Protein AF-A0AAU9PB84-F1 (afdb_monomer_lite)

Secondary structure (DSSP, 8-state):
-HHHHHHHHHHHHHHHHHHHHHHHHHT-HHHHHHHHHHHTT--S----SSHHHHHHHHHHHHHHTHHHHHHHHTSHHHHTSSGGGSHHHHHHHHHHHT---TT--

Structure (mmCIF, N/CA/C/O backbone):
data_AF-A0AAU9PB84-F1
#
_entry.id   AF-A0AAU9PB84-F1
#
loop_
_atom_site.group_PDB
_atom_site.id
_atom_site.type_symbol
_atom_site.label_atom_id
_atom_site.label_alt_id
_atom_site.label_comp_id
_atom_site.label_asym_id
_atom_site.label_entity_id
_atom_site.label_seq_id
_atom_site.pdbx_PDB_ins_code
_atom_site.Cartn_x
_atom_site.Cartn_y
_atom_site.Cartn_z
_atom_site.occupancy
_atom_site.B_iso_or_equiv
_atom_site.auth_seq_id
_atom_site.auth_comp_id
_atom_site.auth_asym_id
_atom_site.auth_atom_id
_atom_site.pdbx_PDB_model_num
ATOM 1 N N . MET A 1 1 ? 3.269 -10.175 -30.361 1.00 68.00 1 MET A N 1
ATOM 2 C CA . MET A 1 1 ? 4.211 -9.034 -30.234 1.00 68.00 1 MET A CA 1
ATOM 3 C C . MET A 1 1 ? 3.566 -7.706 -29.796 1.00 68.00 1 MET A C 1
ATOM 5 O O . MET A 1 1 ? 4.272 -6.905 -29.196 1.00 68.00 1 MET A O 1
ATOM 9 N N . PRO A 1 2 ? 2.258 -7.449 -29.971 1.00 67.75 2 PRO A N 1
ATOM 10 C CA . PRO A 1 2 ? 1.547 -6.401 -29.214 1.00 67.75 2 PRO A CA 1
ATOM 11 C C . PRO A 1 2 ? 1.282 -6.776 -27.744 1.00 67.75 2 PRO A C 1
ATOM 13 O O . PRO A 1 2 ? 1.274 -5.925 -26.852 1.00 67.75 2 PRO A O 1
ATOM 16 N N . GLU A 1 3 ? 1.098 -8.068 -27.478 1.00 72.38 3 GLU A N 1
ATOM 17 C CA . GLU A 1 3 ? 0.754 -8.613 -26.163 1.00 72.38 3 GLU A CA 1
ATOM 18 C C . GLU A 1 3 ? 1.879 -8.381 -25.147 1.00 72.38 3 GLU A C 1
ATOM 20 O O . GLU A 1 3 ? 1.618 -8.047 -23.990 1.00 72.38 3 GLU A O 1
ATOM 25 N N . ASP A 1 4 ? 3.133 -8.499 -25.583 1.00 76.06 4 ASP A N 1
ATOM 26 C CA . ASP A 1 4 ? 4.308 -8.338 -24.722 1.00 76.06 4 ASP A CA 1
ATOM 27 C C . ASP A 1 4 ? 4.553 -6.871 -24.349 1.00 76.06 4 ASP A C 1
ATOM 29 O O . ASP A 1 4 ? 4.861 -6.564 -23.196 1.00 76.06 4 ASP A O 1
ATOM 33 N N . ILE A 1 5 ? 4.290 -5.943 -25.274 1.00 73.25 5 ILE A N 1
ATOM 34 C CA . ILE A 1 5 ? 4.299 -4.497 -24.999 1.00 73.25 5 ILE A CA 1
ATOM 35 C C . ILE A 1 5 ? 3.199 -4.150 -23.984 1.00 73.25 5 ILE A C 1
ATOM 37 O O . ILE A 1 5 ? 3.428 -3.396 -23.030 1.00 73.25 5 ILE A O 1
ATOM 41 N N . GLY A 1 6 ? 2.018 -4.758 -24.131 1.00 77.62 6 GLY A N 1
ATOM 42 C CA . GLY A 1 6 ? 0.923 -4.635 -23.172 1.00 77.62 6 GLY A CA 1
ATOM 43 C C . GLY A 1 6 ? 1.305 -5.112 -21.766 1.00 77.62 6 GLY A C 1
ATOM 44 O O . GLY A 1 6 ? 1.023 -4.420 -20.784 1.00 7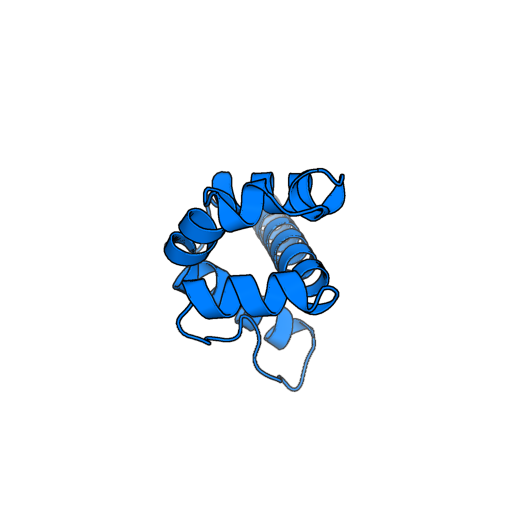7.62 6 GLY A O 1
ATOM 45 N N . LYS A 1 7 ? 1.992 -6.256 -21.645 1.00 82.19 7 LYS A N 1
ATOM 46 C CA . LYS A 1 7 ? 2.497 -6.777 -20.360 1.00 82.19 7 LYS A CA 1
ATOM 47 C C . LYS A 1 7 ? 3.495 -5.817 -19.713 1.00 82.19 7 LYS A C 1
ATOM 49 O O . LYS A 1 7 ? 3.344 -5.488 -18.537 1.00 82.19 7 LYS A O 1
ATOM 54 N N . ILE A 1 8 ? 4.457 -5.304 -20.481 1.00 83.94 8 ILE A N 1
ATOM 55 C CA . ILE A 1 8 ? 5.464 -4.351 -19.989 1.00 83.94 8 ILE A CA 1
ATOM 56 C C . ILE A 1 8 ? 4.789 -3.083 -19.446 1.00 83.94 8 ILE A C 1
ATOM 58 O O . ILE A 1 8 ? 5.087 -2.646 -18.333 1.00 83.94 8 ILE A O 1
ATOM 62 N N . SER A 1 9 ? 3.816 -2.524 -20.170 1.00 85.44 9 SER A N 1
ATOM 63 C CA . SER A 1 9 ? 3.053 -1.351 -19.718 1.00 85.44 9 SER A CA 1
ATOM 64 C C . SER A 1 9 ? 2.299 -1.608 -18.404 1.00 85.44 9 SER A C 1
ATOM 66 O O . SER A 1 9 ? 2.326 -0.785 -17.482 1.00 85.44 9 SER A O 1
ATOM 68 N N . LYS A 1 10 ? 1.679 -2.786 -18.254 1.00 85.00 10 LYS A N 1
ATOM 69 C CA . LYS A 1 10 ? 0.990 -3.184 -17.013 1.00 85.00 10 LYS A CA 1
ATOM 70 C C . LYS A 1 10 ? 1.947 -3.287 -15.821 1.00 85.00 10 LYS A C 1
ATOM 72 O O . LYS A 1 10 ? 1.593 -2.830 -14.727 1.00 85.00 10 LYS A O 1
ATOM 77 N N . VAL A 1 11 ? 3.151 -3.826 -16.023 1.00 85.38 11 VAL A N 1
ATOM 78 C CA . VAL A 1 11 ? 4.203 -3.891 -14.991 1.00 85.38 11 VAL A CA 1
ATOM 79 C C . VAL A 1 11 ? 4.633 -2.485 -14.572 1.00 85.38 11 VAL A C 1
ATOM 81 O O . VAL A 1 11 ? 4.646 -2.177 -13.380 1.00 85.38 11 VAL A O 1
ATOM 84 N N . TRP A 1 12 ? 4.888 -1.588 -15.527 1.00 87.62 12 TRP A N 1
ATOM 85 C CA . TRP A 1 12 ? 5.256 -0.201 -15.226 1.00 87.62 12 TRP A CA 1
ATOM 86 C C . TRP A 1 12 ? 4.179 0.550 -14.448 1.00 87.62 12 TRP A C 1
ATOM 88 O O . TRP A 1 12 ? 4.480 1.237 -13.473 1.00 87.62 12 TRP A O 1
ATOM 98 N N . ASN A 1 13 ? 2.914 0.403 -14.836 1.00 89.19 13 ASN A N 1
ATOM 99 C CA . ASN A 1 13 ? 1.800 1.040 -14.133 1.00 89.19 13 ASN A CA 1
ATOM 100 C C . ASN A 1 13 ? 1.643 0.500 -12.707 1.00 89.19 13 ASN A C 1
ATOM 102 O O . ASN A 1 13 ? 1.367 1.257 -11.776 1.00 89.19 13 ASN A O 1
ATOM 106 N N . THR A 1 14 ? 1.877 -0.796 -12.522 1.00 88.75 14 THR A N 1
ATOM 107 C CA . THR A 1 14 ? 1.913 -1.443 -11.209 1.00 88.75 14 THR A CA 1
ATOM 108 C C . THR A 1 14 ? 3.026 -0.886 -10.326 1.00 88.75 14 THR A C 1
ATOM 110 O O . THR A 1 14 ? 2.755 -0.485 -9.194 1.00 88.75 14 THR A O 1
ATOM 113 N N . LEU A 1 15 ? 4.247 -0.775 -10.850 1.00 89.75 15 LEU A N 1
ATOM 114 C CA . LEU A 1 15 ? 5.373 -0.186 -10.125 1.00 89.75 15 LEU A CA 1
ATOM 115 C C . LEU A 1 15 ? 5.097 1.270 -9.748 1.00 89.75 15 LEU A C 1
ATOM 117 O O . LEU A 1 15 ? 5.284 1.647 -8.595 1.00 89.75 15 LEU A O 1
ATOM 121 N N . LYS A 1 16 ? 4.571 2.080 -10.675 1.00 90.44 16 LYS A N 1
ATOM 122 C CA . LYS A 1 16 ? 4.203 3.480 -10.401 1.00 90.44 16 LYS A CA 1
ATOM 123 C C . LYS A 1 16 ? 3.198 3.596 -9.254 1.00 90.44 16 LYS A C 1
ATOM 125 O O . LYS A 1 16 ? 3.361 4.450 -8.384 1.00 90.44 16 LYS A O 1
ATOM 130 N N . ARG A 1 17 ? 2.179 2.729 -9.216 1.00 91.62 17 ARG A N 1
ATOM 131 C CA . ARG A 1 17 ? 1.207 2.681 -8.111 1.00 91.62 17 ARG A CA 1
ATOM 132 C C . ARG A 1 17 ? 1.861 2.288 -6.787 1.00 91.62 17 ARG A C 1
ATOM 134 O O . ARG A 1 17 ? 1.614 2.952 -5.786 1.00 91.62 17 ARG A O 1
ATOM 141 N N . ALA A 1 18 ? 2.709 1.261 -6.782 1.00 91.19 18 ALA A N 1
ATOM 142 C CA . ALA A 1 18 ? 3.432 0.825 -5.587 1.00 91.19 18 ALA A CA 1
ATOM 143 C C . ALA A 1 18 ? 4.346 1.929 -5.032 1.00 91.19 18 ALA A C 1
ATOM 145 O O . ALA A 1 18 ? 4.323 2.204 -3.834 1.00 91.19 18 ALA A O 1
ATOM 146 N N . MET A 1 19 ? 5.080 2.619 -5.908 1.00 91.88 19 MET A N 1
ATOM 147 C CA . MET A 1 19 ? 5.950 3.733 -5.528 1.00 91.88 19 MET A CA 1
ATOM 148 C C . MET A 1 19 ? 5.167 4.933 -5.004 1.00 91.88 19 MET A C 1
ATOM 150 O O . MET A 1 19 ? 5.571 5.526 -4.006 1.00 91.88 19 MET A O 1
ATOM 154 N N . PHE A 1 20 ? 4.021 5.250 -5.613 1.00 93.69 20 PHE A N 1
ATOM 155 C CA . PHE A 1 20 ? 3.099 6.246 -5.071 1.00 93.69 20 PHE A CA 1
ATOM 156 C C . PHE A 1 20 ? 2.647 5.875 -3.652 1.00 93.69 20 PHE A C 1
ATOM 158 O O . PHE A 1 20 ? 2.739 6.707 -2.754 1.00 93.69 20 PHE A O 1
ATOM 165 N N . CYS A 1 21 ? 2.206 4.630 -3.434 1.00 93.88 21 CYS A N 1
ATOM 166 C CA . CYS A 1 21 ? 1.745 4.177 -2.121 1.00 93.88 21 CYS A CA 1
ATOM 167 C C . CYS A 1 21 ? 2.856 4.283 -1.073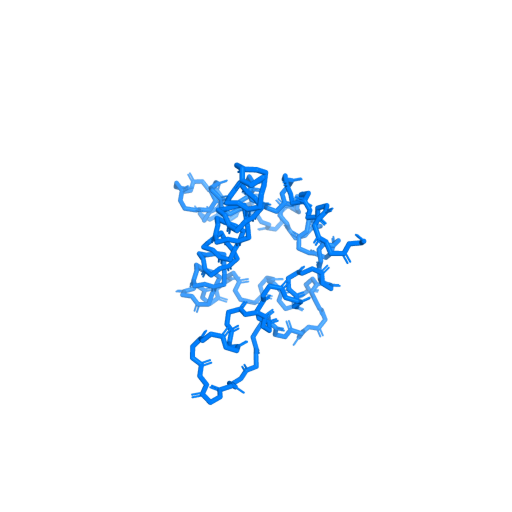 1.00 93.88 21 CYS A C 1
ATOM 169 O O . CYS A 1 21 ? 2.637 4.838 -0.001 1.00 93.88 21 CYS A O 1
ATOM 171 N N . ASN A 1 22 ? 4.056 3.796 -1.398 1.00 93.56 22 ASN A N 1
ATOM 172 C CA . ASN A 1 22 ? 5.211 3.870 -0.510 1.00 93.56 22 ASN A CA 1
ATOM 173 C C . ASN A 1 22 ? 5.580 5.324 -0.186 1.00 93.56 22 ASN A C 1
ATOM 175 O O . ASN A 1 22 ? 5.694 5.672 0.983 1.00 93.56 22 ASN A O 1
ATOM 179 N N . GLY A 1 23 ? 5.710 6.186 -1.198 1.00 93.19 23 GLY A N 1
ATOM 180 C CA . GLY A 1 23 ? 6.036 7.598 -0.988 1.00 93.19 23 GLY A CA 1
ATOM 181 C C . GLY A 1 23 ? 4.999 8.309 -0.121 1.00 93.19 23 GLY A C 1
ATOM 182 O O . GLY A 1 23 ? 5.355 8.991 0.833 1.00 93.19 23 GLY A O 1
ATOM 183 N N . TYR A 1 24 ? 3.712 8.097 -0.395 1.00 95.00 24 TYR A N 1
ATOM 184 C CA . TYR A 1 24 ? 2.641 8.713 0.382 1.00 95.00 24 TYR A CA 1
ATOM 185 C C . TYR A 1 24 ? 2.620 8.229 1.839 1.00 95.00 24 TYR A C 1
ATOM 187 O O . TYR A 1 24 ? 2.512 9.048 2.746 1.00 95.00 24 TYR A O 1
ATOM 195 N N . ILE A 1 25 ? 2.793 6.924 2.085 1.00 95.12 25 ILE A N 1
ATOM 196 C CA . ILE A 1 25 ? 2.878 6.379 3.448 1.00 95.12 25 ILE A CA 1
ATOM 197 C C . ILE A 1 25 ? 4.056 7.001 4.202 1.00 95.12 25 ILE A C 1
ATOM 199 O O . ILE A 1 25 ? 3.862 7.550 5.283 1.00 95.12 25 ILE A O 1
ATOM 203 N N . TYR A 1 26 ? 5.263 6.953 3.633 1.00 92.81 26 TYR A N 1
ATOM 204 C CA . TYR A 1 26 ? 6.475 7.389 4.331 1.00 92.81 26 TYR A CA 1
ATOM 205 C C . TYR A 1 26 ? 6.601 8.914 4.474 1.00 92.81 26 TYR A C 1
ATOM 207 O O . TYR A 1 26 ? 7.309 9.373 5.365 1.00 92.81 26 TYR A O 1
ATOM 215 N N . ASN A 1 27 ? 5.854 9.701 3.695 1.00 94.94 27 ASN A N 1
ATOM 216 C CA . ASN A 1 27 ? 5.749 11.154 3.879 1.00 94.94 27 ASN A CA 1
ATOM 217 C C . ASN A 1 27 ? 4.829 11.561 5.046 1.00 94.94 27 ASN A C 1
ATOM 219 O O . ASN A 1 27 ? 4.761 12.739 5.406 1.00 94.94 27 ASN A O 1
ATOM 223 N N . HIS A 1 28 ? 4.101 10.617 5.646 1.00 94.62 28 HIS A N 1
ATOM 224 C CA . HIS A 1 28 ? 3.142 10.892 6.708 1.00 94.62 28 HIS A CA 1
ATOM 225 C C . HIS A 1 28 ? 3.386 9.985 7.915 1.00 94.62 28 HIS A C 1
ATOM 227 O O . HIS A 1 28 ? 2.902 8.858 7.966 1.00 94.62 28 HIS A O 1
ATOM 233 N N . VAL A 1 29 ? 4.064 10.508 8.943 1.00 95.00 29 VAL A N 1
ATOM 234 C CA . VAL A 1 29 ? 4.424 9.757 10.166 1.00 95.00 29 VAL A CA 1
ATOM 235 C C . VAL A 1 29 ? 3.225 9.036 10.798 1.00 95.00 29 VAL A C 1
ATOM 237 O O . VAL A 1 29 ? 3.342 7.885 11.208 1.00 95.00 29 VAL A O 1
ATOM 240 N N . GLY A 1 30 ? 2.043 9.664 10.827 1.00 95.94 30 GLY A N 1
ATOM 241 C CA . GLY A 1 30 ? 0.836 9.013 11.350 1.00 95.94 30 GLY A CA 1
ATOM 242 C C . GLY A 1 30 ? 0.386 7.797 10.530 1.00 95.94 30 GLY A C 1
ATOM 243 O O . GLY A 1 30 ? -0.067 6.811 11.107 1.00 95.94 30 GLY A O 1
ATOM 244 N N . ILE A 1 31 ? 0.572 7.826 9.206 1.00 96.44 31 ILE A N 1
ATOM 245 C CA . ILE A 1 31 ? 0.293 6.684 8.327 1.00 96.44 31 ILE A CA 1
ATOM 246 C C . ILE A 1 31 ? 1.371 5.608 8.492 1.00 96.44 31 ILE A C 1
ATOM 248 O O . ILE A 1 31 ? 1.025 4.433 8.539 1.00 96.44 31 ILE A O 1
ATOM 252 N N . VAL A 1 32 ? 2.650 5.976 8.647 1.00 96.00 32 VAL A N 1
ATOM 253 C CA . VAL A 1 32 ? 3.733 5.015 8.949 1.00 96.00 32 VAL A CA 1
ATOM 254 C C . VAL A 1 32 ? 3.431 4.242 10.231 1.00 96.00 32 VAL A C 1
ATOM 256 O O . VAL A 1 32 ? 3.468 3.013 10.237 1.00 96.00 32 VAL A O 1
ATOM 259 N N . ASN A 1 33 ? 3.062 4.950 11.298 1.00 95.88 33 ASN A N 1
ATOM 260 C CA . ASN A 1 33 ? 2.721 4.334 12.578 1.00 95.88 33 ASN A CA 1
ATOM 261 C C . ASN A 1 33 ? 1.512 3.404 12.450 1.00 95.88 33 ASN A C 1
ATOM 263 O O . ASN A 1 33 ? 1.515 2.300 12.998 1.00 95.88 33 ASN A O 1
ATOM 267 N N . LEU A 1 34 ? 0.489 3.827 11.704 1.00 96.94 34 LEU A N 1
ATOM 268 C CA . LEU A 1 34 ? -0.674 2.991 11.441 1.00 96.94 34 LEU A CA 1
ATOM 269 C C . LEU A 1 34 ? -0.278 1.738 10.653 1.00 96.94 34 LEU A C 1
ATOM 271 O O . LEU A 1 34 ? -0.592 0.632 11.074 1.00 96.94 34 LEU A O 1
ATOM 275 N N . MET A 1 35 ? 0.490 1.883 9.577 1.00 96.88 35 MET A N 1
ATOM 276 C CA . MET A 1 35 ? 1.007 0.764 8.795 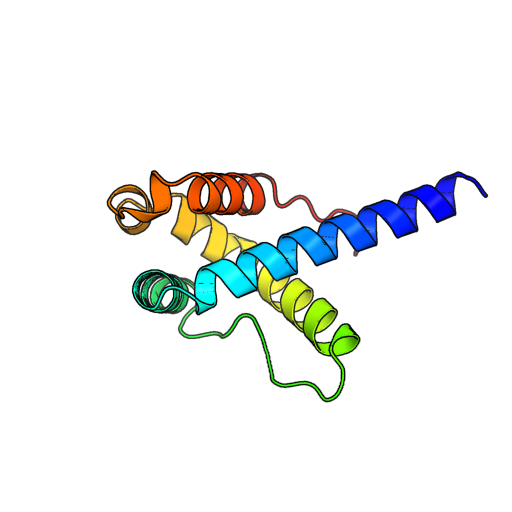1.00 96.88 35 MET A CA 1
ATOM 277 C C . MET A 1 35 ? 1.767 -0.228 9.675 1.00 96.88 35 MET A C 1
ATOM 279 O O . MET A 1 35 ? 1.459 -1.415 9.633 1.00 96.88 35 MET A O 1
ATOM 283 N N . TRP A 1 36 ? 2.692 0.232 10.518 1.00 96.19 36 TRP A N 1
ATOM 284 C CA . TRP A 1 36 ? 3.452 -0.644 11.409 1.00 96.19 36 TRP A CA 1
ATOM 285 C C . TRP A 1 36 ? 2.580 -1.422 12.397 1.00 96.19 36 TRP A C 1
ATOM 287 O O . TRP A 1 36 ? 2.888 -2.583 12.672 1.00 96.19 36 TRP A O 1
ATOM 297 N N . ARG A 1 37 ? 1.472 -0.847 12.882 1.00 96.69 37 ARG A N 1
ATOM 298 C CA . ARG A 1 37 ? 0.505 -1.579 13.721 1.00 96.69 37 ARG A CA 1
ATOM 299 C C . ARG A 1 37 ? -0.134 -2.751 12.974 1.00 96.69 37 ARG A C 1
ATOM 301 O O . ARG A 1 37 ? -0.359 -3.795 13.573 1.00 96.69 37 ARG A O 1
ATOM 308 N N . PHE A 1 38 ? -0.388 -2.604 11.673 1.00 96.62 38 PHE A N 1
ATOM 309 C CA . PHE A 1 38 ? -1.015 -3.646 10.853 1.00 96.62 38 PHE A CA 1
ATOM 310 C C . PHE A 1 38 ? -0.008 -4.619 10.221 1.00 96.62 38 PHE A C 1
ATOM 312 O O . PHE A 1 38 ? -0.350 -5.773 9.973 1.00 96.62 38 PHE A O 1
ATOM 319 N N . THR A 1 39 ? 1.234 -4.199 9.968 1.00 94.19 39 THR A N 1
ATOM 320 C CA . THR A 1 39 ? 2.273 -5.027 9.325 1.00 94.19 39 THR A CA 1
ATOM 321 C C . THR A 1 39 ? 3.237 -5.684 10.311 1.00 94.19 39 THR A C 1
ATOM 323 O O . THR A 1 39 ? 4.220 -6.292 9.883 1.00 94.19 39 THR A O 1
ATOM 326 N N . ASN A 1 40 ? 2.978 -5.581 11.618 1.00 93.12 40 ASN A N 1
ATOM 327 C CA . ASN A 1 40 ? 3.888 -6.015 12.680 1.00 93.12 40 ASN A CA 1
ATOM 328 C C . ASN A 1 40 ? 5.288 -5.389 12.516 1.00 93.12 40 ASN A C 1
ATOM 330 O O . ASN A 1 40 ? 6.300 -6.084 12.441 1.00 93.12 40 ASN A O 1
ATOM 334 N N . GLN A 1 41 ? 5.305 -4.062 12.352 1.00 90.56 41 GLN A N 1
ATOM 335 C CA . GLN A 1 41 ? 6.491 -3.218 12.160 1.00 90.56 41 GLN A CA 1
ATOM 336 C C . GLN A 1 41 ? 7.345 -3.553 10.925 1.00 90.56 41 GLN A C 1
ATOM 338 O O . GLN A 1 41 ? 8.493 -3.128 10.805 1.00 90.56 41 GLN A O 1
ATOM 343 N N . ARG A 1 42 ? 6.794 -4.289 9.953 1.00 90.25 42 ARG A N 1
ATOM 344 C CA . ARG A 1 42 ? 7.491 -4.553 8.690 1.00 90.25 42 ARG A CA 1
ATOM 345 C C . ARG A 1 42 ? 7.485 -3.312 7.809 1.00 90.25 42 ARG A C 1
ATOM 347 O O . ARG A 1 42 ? 6.428 -2.738 7.538 1.00 90.25 42 ARG A O 1
ATOM 354 N N . ASN A 1 43 ? 8.668 -2.952 7.322 1.00 87.88 43 ASN A N 1
ATOM 355 C CA . ASN A 1 43 ? 8.845 -1.895 6.334 1.00 87.88 43 ASN A CA 1
ATOM 356 C C . ASN A 1 43 ? 8.414 -2.357 4.940 1.00 87.88 43 ASN A C 1
ATOM 358 O O . ASN A 1 43 ? 8.606 -3.519 4.576 1.00 87.88 43 ASN A O 1
ATOM 362 N N . LEU A 1 44 ? 7.865 -1.432 4.149 1.00 84.31 44 LEU A N 1
ATOM 363 C CA . LEU A 1 44 ? 7.535 -1.705 2.748 1.00 84.31 44 LEU A CA 1
ATOM 364 C C . LEU A 1 44 ? 8.749 -1.578 1.834 1.00 84.31 44 LEU A C 1
ATOM 366 O O . LEU A 1 44 ? 8.724 -2.128 0.746 1.00 84.31 44 LEU A O 1
ATOM 370 N N . HIS A 1 45 ? 9.822 -0.917 2.257 1.00 79.31 45 HIS A N 1
ATOM 371 C CA . HIS A 1 45 ? 11.064 -0.864 1.496 1.00 79.31 45 HIS A CA 1
ATOM 372 C C . HIS A 1 45 ? 12.252 -1.333 2.338 1.00 79.31 45 HIS A C 1
ATOM 374 O O . HIS A 1 45 ? 12.243 -1.287 3.569 1.00 79.31 45 HIS A O 1
ATOM 380 N N . ARG A 1 46 ? 13.300 -1.768 1.640 1.00 63.00 46 ARG A N 1
ATOM 381 C C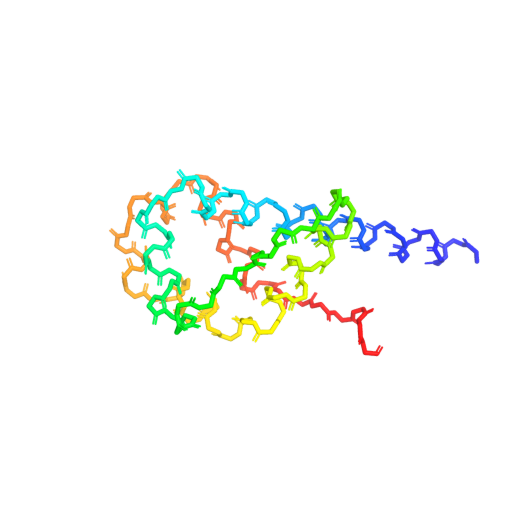A . ARG A 1 46 ? 14.651 -1.959 2.170 1.00 63.00 46 ARG A CA 1
ATOM 382 C C . ARG A 1 46 ? 15.574 -1.097 1.314 1.00 63.00 46 ARG A C 1
ATOM 384 O O . ARG A 1 46 ? 15.372 -1.048 0.102 1.00 63.00 46 ARG A O 1
ATOM 391 N N . LEU A 1 47 ? 16.547 -0.419 1.924 1.00 58.38 47 LEU A N 1
ATOM 392 C CA . LEU A 1 47 ? 17.598 0.290 1.184 1.00 58.38 47 LEU A CA 1
ATOM 393 C C . LEU A 1 47 ? 18.214 -0.663 0.145 1.00 58.38 47 LEU A C 1
ATOM 395 O O . LEU A 1 47 ? 18.671 -1.749 0.504 1.00 58.38 47 LEU A O 1
ATOM 399 N N . ALA A 1 48 ? 18.190 -0.271 -1.128 1.00 60.47 48 ALA A N 1
ATOM 400 C CA . ALA A 1 48 ? 18.839 -0.981 -2.223 1.00 60.47 48 ALA A CA 1
ATOM 401 C C . ALA A 1 48 ? 19.700 -0.004 -3.032 1.00 60.47 48 ALA A C 1
ATOM 403 O O . ALA A 1 48 ? 19.438 1.197 -3.053 1.00 60.47 48 ALA A O 1
ATOM 404 N N . ILE A 1 49 ? 20.734 -0.534 -3.689 1.00 63.72 49 ILE A N 1
ATOM 405 C CA . ILE A 1 49 ? 21.772 0.255 -4.372 1.00 63.72 49 ILE A CA 1
ATOM 406 C C . ILE A 1 49 ? 21.202 1.030 -5.574 1.00 63.72 49 ILE A C 1
ATOM 408 O O . ILE A 1 49 ? 21.689 2.107 -5.902 1.00 63.72 49 ILE A O 1
ATOM 412 N N . THR A 1 50 ? 20.147 0.518 -6.222 1.00 75.06 50 THR A N 1
ATOM 413 C CA . THR A 1 50 ? 19.529 1.146 -7.400 1.00 75.06 50 THR A CA 1
ATOM 414 C C . THR A 1 50 ? 18.034 1.388 -7.201 1.00 75.06 50 THR A C 1
ATOM 416 O O . THR A 1 50 ? 17.326 0.572 -6.610 1.00 75.06 50 THR A O 1
ATOM 419 N N . ILE A 1 51 ? 17.521 2.491 -7.759 1.00 73.31 51 ILE A N 1
ATOM 420 C CA . ILE A 1 51 ? 16.093 2.858 -7.693 1.00 73.31 51 ILE A CA 1
ATOM 421 C C . ILE A 1 51 ? 15.172 1.806 -8.334 1.00 73.31 51 ILE A C 1
ATOM 423 O O . ILE A 1 51 ? 14.033 1.626 -7.894 1.00 73.31 51 ILE A O 1
ATOM 427 N N . PHE A 1 52 ? 15.671 1.073 -9.336 1.00 77.12 52 PHE A N 1
ATOM 428 C CA . PHE A 1 52 ? 14.948 -0.034 -9.961 1.00 77.12 52 PHE A CA 1
ATOM 429 C C . PHE A 1 52 ? 14.761 -1.179 -8.970 1.00 77.12 52 PHE A C 1
ATOM 431 O O . PHE A 1 52 ? 13.626 -1.582 -8.716 1.00 77.12 52 PHE A O 1
ATOM 438 N N . ALA A 1 53 ? 15.845 -1.643 -8.342 1.00 81.62 53 ALA A N 1
ATOM 439 C CA . ALA A 1 53 ? 15.772 -2.681 -7.321 1.00 81.62 53 ALA A CA 1
ATOM 440 C C . ALA A 1 53 ? 14.878 -2.246 -6.151 1.00 81.62 53 ALA A C 1
ATOM 442 O O . ALA A 1 53 ? 14.011 -3.011 -5.733 1.00 81.62 53 ALA A O 1
ATOM 443 N N . THR A 1 54 ? 15.002 -0.996 -5.689 1.00 84.00 54 THR A N 1
ATOM 444 C CA . THR A 1 54 ? 14.131 -0.431 -4.646 1.00 84.00 54 THR A CA 1
ATOM 445 C C . THR A 1 54 ? 12.655 -0.515 -5.032 1.00 84.00 54 THR A C 1
ATOM 447 O O . THR A 1 54 ? 11.833 -0.905 -4.204 1.00 84.00 54 THR A O 1
ATOM 450 N N . SER A 1 55 ? 12.301 -0.211 -6.284 1.00 86.94 55 SER A N 1
ATOM 451 C CA . SER A 1 55 ? 10.908 -0.243 -6.752 1.00 86.94 55 SER A CA 1
ATOM 452 C C . SER A 1 55 ? 10.326 -1.659 -6.757 1.00 86.94 55 SER A C 1
ATOM 454 O O . SER A 1 55 ? 9.210 -1.873 -6.279 1.00 86.94 55 SER A O 1
ATOM 456 N N . PHE A 1 56 ? 11.095 -2.644 -7.227 1.00 87.69 56 PHE A N 1
ATOM 457 C CA . PHE A 1 56 ? 10.674 -4.049 -7.222 1.00 87.69 56 PHE A CA 1
ATOM 458 C C . PHE A 1 56 ? 10.613 -4.643 -5.812 1.00 87.69 56 PHE A C 1
ATOM 460 O O . PHE A 1 56 ? 9.653 -5.341 -5.484 1.00 87.69 56 PHE A O 1
ATOM 467 N N . ILE A 1 57 ? 11.583 -4.329 -4.949 1.00 89.25 57 ILE A N 1
ATOM 468 C CA . ILE A 1 57 ? 11.562 -4.730 -3.535 1.00 89.25 57 ILE A CA 1
ATOM 469 C C . ILE A 1 57 ? 10.330 -4.143 -2.846 1.00 89.25 57 ILE A C 1
ATOM 471 O O . ILE A 1 57 ? 9.631 -4.860 -2.131 1.00 89.25 57 ILE A O 1
ATOM 475 N N . THR A 1 58 ? 10.029 -2.870 -3.109 1.00 91.12 58 THR A N 1
ATOM 476 C CA . THR A 1 58 ? 8.860 -2.186 -2.546 1.00 91.12 58 THR A CA 1
ATOM 477 C C . THR A 1 58 ? 7.563 -2.865 -2.965 1.00 91.12 58 THR A C 1
ATOM 479 O O . THR A 1 58 ? 6.723 -3.195 -2.126 1.00 91.12 58 THR A O 1
ATOM 482 N N . LEU A 1 59 ? 7.417 -3.150 -4.261 1.00 90.94 59 LEU A N 1
ATOM 483 C CA . LEU A 1 59 ? 6.272 -3.890 -4.784 1.00 90.94 59 LEU A CA 1
ATOM 484 C C . LEU A 1 59 ? 6.147 -5.276 -4.129 1.00 90.94 59 LEU A C 1
ATOM 486 O O . LEU A 1 59 ? 5.057 -5.656 -3.704 1.00 90.94 59 LEU A O 1
ATOM 490 N N . SER A 1 60 ? 7.256 -6.006 -3.997 1.00 90.38 60 SER A N 1
ATOM 491 C CA . SER A 1 60 ? 7.299 -7.328 -3.363 1.00 90.38 60 SER A CA 1
ATOM 492 C C . SER A 1 60 ? 6.851 -7.294 -1.895 1.00 90.38 60 SER A C 1
ATOM 494 O O . SER A 1 60 ? 6.070 -8.144 -1.463 1.00 90.38 60 SER A O 1
ATOM 496 N N . GLN A 1 61 ? 7.271 -6.295 -1.114 1.00 91.81 61 GLN A N 1
ATOM 497 C CA . GLN A 1 61 ? 6.814 -6.169 0.274 1.00 91.81 61 GLN A CA 1
ATOM 498 C C . GLN A 1 61 ? 5.343 -5.761 0.369 1.00 91.81 61 GLN A C 1
ATOM 500 O O . GLN A 1 61 ? 4.625 -6.313 1.203 1.00 91.81 61 GLN A O 1
ATOM 505 N N . ILE A 1 62 ? 4.872 -4.855 -0.496 1.00 92.50 62 ILE A N 1
ATOM 506 C CA . ILE A 1 62 ? 3.448 -4.494 -0.580 1.00 92.50 62 ILE A CA 1
ATOM 507 C C . ILE A 1 62 ? 2.602 -5.738 -0.867 1.00 92.50 62 ILE A C 1
ATOM 509 O O . ILE A 1 62 ? 1.596 -5.960 -0.200 1.00 92.50 62 ILE A O 1
ATOM 513 N N . LEU A 1 63 ? 3.041 -6.590 -1.796 1.00 91.19 63 LEU A N 1
ATOM 514 C CA . LEU A 1 63 ? 2.412 -7.877 -2.094 1.00 91.19 63 LEU A CA 1
ATOM 515 C C . LEU A 1 63 ? 2.378 -8.797 -0.871 1.00 91.19 63 LEU A C 1
ATOM 517 O O . LEU A 1 63 ? 1.317 -9.291 -0.491 1.00 91.19 63 LEU A O 1
ATOM 521 N N . LYS A 1 64 ? 3.522 -8.972 -0.205 1.00 91.81 64 LYS A N 1
ATOM 522 C CA . LYS A 1 64 ? 3.645 -9.796 1.006 1.00 91.81 64 LYS A CA 1
ATOM 523 C C . LYS A 1 64 ? 2.772 -9.289 2.157 1.00 91.81 64 LYS A C 1
ATOM 525 O O . LYS A 1 64 ? 2.363 -10.073 3.010 1.00 91.81 64 LYS A O 1
ATOM 530 N N . GLN A 1 65 ? 2.524 -7.983 2.222 1.00 93.25 65 GLN A N 1
ATOM 531 C CA . GLN A 1 65 ? 1.699 -7.336 3.241 1.00 93.25 65 GLN A CA 1
ATOM 532 C C . GLN A 1 65 ? 0.278 -7.015 2.761 1.00 93.25 65 GLN A C 1
ATOM 534 O O . GLN A 1 65 ? -0.462 -6.384 3.511 1.00 93.25 65 GLN A O 1
ATOM 539 N N . LYS A 1 66 ? -0.143 -7.466 1.570 1.00 92.50 66 LYS A N 1
ATOM 540 C CA . LYS A 1 66 ? -1.427 -7.097 0.946 1.00 92.50 66 LYS A CA 1
ATOM 541 C C . LYS A 1 66 ? -2.604 -7.179 1.915 1.00 92.50 66 LYS A C 1
ATOM 543 O O . LYS A 1 66 ? -3.296 -6.189 2.115 1.00 92.50 66 LYS A O 1
ATOM 548 N N . ASN A 1 67 ? -2.792 -8.330 2.557 1.00 94.12 67 ASN A N 1
ATOM 549 C CA . ASN A 1 67 ? -3.923 -8.546 3.463 1.00 94.12 67 ASN A CA 1
ATOM 550 C C . ASN A 1 67 ? -3.873 -7.614 4.684 1.00 94.12 67 ASN A C 1
ATOM 552 O O . ASN A 1 67 ? -4.905 -7.144 5.152 1.00 94.12 67 ASN A O 1
ATOM 556 N N . ASN A 1 68 ? -2.676 -7.308 5.183 1.00 95.88 68 ASN A N 1
ATOM 557 C CA . ASN A 1 68 ? -2.485 -6.395 6.308 1.00 95.88 68 ASN A CA 1
ATOM 558 C C . ASN A 1 68 ? -2.758 -4.941 5.907 1.00 95.88 68 ASN A C 1
ATOM 560 O O . ASN A 1 68 ? -3.423 -4.218 6.640 1.00 95.88 68 ASN A O 1
ATOM 564 N N . LEU A 1 69 ? -2.305 -4.528 4.721 1.00 95.69 69 LEU A N 1
ATOM 565 C CA . LEU A 1 69 ? -2.565 -3.198 4.165 1.00 95.69 69 LEU A CA 1
ATOM 566 C C . LEU A 1 69 ? -4.050 -3.002 3.827 1.00 95.69 69 LEU A C 1
ATOM 568 O O . LEU A 1 69 ? -4.587 -1.917 4.029 1.00 95.69 69 LEU A O 1
ATOM 572 N N . GLN A 1 70 ? -4.732 -4.056 3.375 1.00 95.69 70 GLN A N 1
ATOM 573 C CA . GLN A 1 70 ? -6.181 -4.041 3.184 1.00 95.69 70 GLN A CA 1
ATOM 574 C C . GLN A 1 70 ? -6.920 -3.905 4.517 1.00 95.69 70 GLN A C 1
ATOM 576 O O . GLN A 1 70 ? -7.779 -3.043 4.646 1.00 95.69 70 GLN A O 1
ATOM 581 N N . LYS A 1 71 ? -6.533 -4.666 5.546 1.00 96.88 71 LYS A N 1
ATOM 582 C CA . LYS A 1 71 ? -7.092 -4.489 6.896 1.00 96.88 71 LYS A CA 1
ATOM 583 C C . LYS A 1 71 ? -6.858 -3.078 7.431 1.00 96.88 71 LYS A C 1
ATOM 585 O O . LYS A 1 71 ? -7.770 -2.493 8.004 1.00 96.88 71 LYS A O 1
ATOM 590 N N . MET A 1 72 ? -5.662 -2.526 7.211 1.00 97.19 72 MET A N 1
ATOM 591 C CA . MET A 1 72 ? -5.324 -1.154 7.587 1.00 97.19 72 MET A CA 1
ATOM 592 C C . MET A 1 72 ? -6.282 -0.163 6.928 1.00 97.19 72 MET A C 1
ATOM 594 O O . MET A 1 72 ? -6.863 0.667 7.616 1.00 97.19 72 MET A O 1
ATOM 598 N N . ILE A 1 73 ? -6.479 -0.254 5.613 1.00 96.44 73 ILE A N 1
ATOM 599 C CA . ILE A 1 73 ? -7.258 0.738 4.870 1.00 96.44 73 ILE A CA 1
ATOM 600 C C . ILE A 1 73 ? -8.770 0.636 5.094 1.00 96.44 73 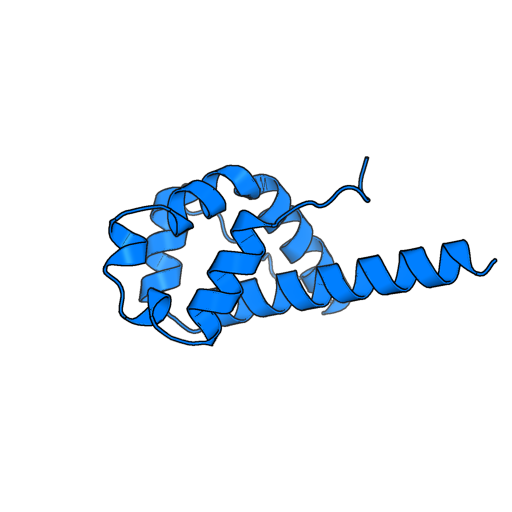ILE A C 1
ATOM 602 O O . ILE A 1 73 ? -9.493 1.604 4.897 1.00 96.44 73 ILE A O 1
ATOM 606 N N . THR A 1 74 ? -9.268 -0.521 5.519 1.00 96.56 74 THR A N 1
ATOM 607 C CA . THR A 1 74 ? -10.678 -0.683 5.895 1.00 96.56 74 THR A CA 1
ATOM 608 C C . THR A 1 74 ? -10.922 -0.433 7.383 1.00 96.56 74 THR A C 1
ATOM 610 O O . THR A 1 74 ? -12.063 -0.520 7.832 1.00 96.56 74 THR A O 1
ATOM 613 N N . SER A 1 75 ? -9.873 -0.164 8.165 1.00 97.94 75 SER A N 1
ATOM 614 C CA . SER A 1 75 ? -9.983 -0.018 9.616 1.00 97.94 75 SER A CA 1
ATOM 615 C C . SER A 1 75 ? -10.664 1.295 10.024 1.00 97.94 75 SER A C 1
ATOM 617 O O . SER A 1 75 ? -10.508 2.317 9.342 1.00 97.94 75 SER A O 1
ATOM 619 N N . PRO A 1 76 ? -11.370 1.318 11.170 1.00 97.75 76 PRO A N 1
ATOM 620 C CA . PRO A 1 76 ? -11.835 2.562 11.776 1.00 97.75 76 PRO A CA 1
ATOM 621 C C . PRO A 1 76 ? -10.690 3.555 12.004 1.00 97.75 76 PRO A C 1
ATOM 623 O O . PRO A 1 76 ? -10.863 4.751 11.779 1.00 97.75 76 PRO A O 1
ATOM 626 N N . GLU A 1 77 ? -9.505 3.073 12.392 1.00 96.94 77 GLU A N 1
ATOM 627 C CA . GLU A 1 77 ? -8.329 3.914 12.600 1.00 96.94 77 GLU A CA 1
ATOM 628 C C . GLU A 1 77 ? -7.911 4.665 11.337 1.00 96.94 77 GLU A C 1
ATOM 630 O O . GLU A 1 77 ? -7.598 5.850 11.430 1.00 96.94 77 GLU A O 1
ATOM 635 N N . TRP A 1 78 ? -7.945 4.025 10.162 1.00 97.56 78 TRP A N 1
ATOM 636 C CA . TRP A 1 78 ? -7.718 4.711 8.888 1.00 97.56 78 TRP A CA 1
ATOM 637 C C . TRP A 1 78 ? -8.843 5.694 8.572 1.00 97.56 78 TRP A C 1
ATOM 639 O O . TRP A 1 78 ? -8.579 6.864 8.283 1.00 97.56 78 TRP A O 1
ATOM 649 N N . ASN A 1 79 ? -10.093 5.235 8.656 1.00 96.81 79 ASN A N 1
ATOM 650 C CA . ASN A 1 79 ? -11.268 6.016 8.268 1.00 96.81 79 ASN A CA 1
ATOM 651 C C . ASN A 1 79 ? -11.401 7.315 9.075 1.00 96.81 79 ASN A C 1
ATOM 653 O O . ASN A 1 79 ? -11.809 8.338 8.525 1.00 96.81 79 ASN A O 1
ATOM 657 N N . ASN A 1 80 ? -10.969 7.302 10.336 1.00 96.06 80 ASN A N 1
ATOM 658 C CA . ASN A 1 80 ? -10.989 8.462 11.224 1.00 96.06 80 ASN A CA 1
ATOM 659 C C . ASN A 1 80 ? -9.823 9.442 11.007 1.00 96.06 80 ASN A C 1
ATOM 661 O O . ASN A 1 80 ? -9.809 10.517 11.608 1.00 96.06 80 ASN A O 1
ATOM 665 N N . THR A 1 81 ? -8.846 9.122 10.155 1.00 95.81 81 THR A N 1
ATOM 666 C CA . THR A 1 81 ? -7.746 10.047 9.860 1.00 95.81 81 THR A CA 1
ATOM 667 C C . THR A 1 81 ? -8.170 11.193 8.938 1.00 95.81 81 THR A C 1
ATOM 669 O O . THR A 1 81 ? -9.160 11.124 8.213 1.00 95.81 81 THR A O 1
ATOM 672 N N . LYS A 1 82 ? -7.378 12.272 8.912 1.00 96.25 82 LYS A N 1
ATOM 673 C CA . LYS A 1 82 ? -7.526 13.320 7.888 1.00 96.25 82 LYS A CA 1
ATOM 674 C C . LYS A 1 82 ? -7.111 12.845 6.488 1.00 96.25 82 LYS A C 1
ATOM 676 O O . LYS A 1 82 ? -7.654 13.329 5.501 1.00 96.25 82 LYS A O 1
ATOM 681 N N . TRP A 1 83 ? -6.182 11.887 6.414 1.00 96.62 83 TRP A N 1
ATOM 682 C CA . TRP A 1 83 ? -5.621 11.373 5.160 1.00 96.62 83 TRP A CA 1
ATOM 683 C C . TRP A 1 83 ? -6.625 10.537 4.368 1.00 96.62 83 TRP A C 1
ATOM 685 O O . TRP A 1 83 ? -6.670 10.641 3.148 1.00 96.62 83 TRP A O 1
ATOM 695 N N . SER A 1 84 ? -7.511 9.790 5.035 1.00 96.38 84 SER A N 1
ATOM 696 C CA . SER A 1 84 ? -8.587 9.039 4.362 1.00 96.38 84 SER A CA 1
ATOM 697 C C . SER A 1 84 ? -9.523 9.931 3.534 1.00 96.38 84 SER A C 1
ATOM 699 O O . SER A 1 84 ? -10.153 9.470 2.581 1.00 96.38 84 SER A O 1
ATOM 701 N N . LYS A 1 85 ? -9.607 11.221 3.877 1.00 95.31 85 LYS A N 1
ATOM 702 C CA . LYS A 1 85 ? -10.495 12.198 3.238 1.00 95.31 85 LYS A CA 1
ATOM 703 C C . LYS A 1 85 ? -9.824 12.943 2.085 1.00 95.31 85 LYS A C 1
ATOM 705 O O . LYS A 1 85 ? -10.538 13.448 1.213 1.00 95.31 85 LYS A O 1
ATOM 710 N N . ASP A 1 86 ? -8.492 12.999 2.061 1.00 96.06 86 ASP A N 1
ATOM 711 C CA . ASP A 1 86 ? -7.746 13.703 1.022 1.00 96.06 86 ASP A CA 1
ATOM 712 C C . ASP A 1 86 ? -7.660 12.894 -0.288 1.00 96.06 86 ASP A C 1
ATOM 714 O O . ASP A 1 86 ? -7.915 11.687 -0.340 1.00 96.06 86 ASP A O 1
ATOM 71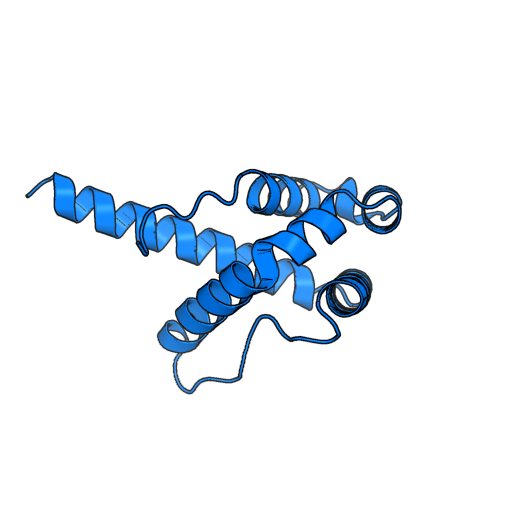8 N N . VAL A 1 87 ? -7.349 13.581 -1.390 1.00 97.38 87 VAL A N 1
ATOM 719 C CA . VAL A 1 87 ? -7.328 12.980 -2.734 1.00 97.38 87 VAL A CA 1
ATOM 720 C C . VAL A 1 87 ? -6.277 11.868 -2.844 1.00 97.38 87 VAL A C 1
ATOM 722 O O . VAL A 1 87 ? -6.522 10.835 -3.474 1.00 97.38 87 VAL A O 1
ATOM 725 N N . ALA A 1 88 ? -5.114 12.049 -2.222 1.00 96.31 88 ALA A N 1
ATOM 726 C CA . ALA A 1 88 ? -4.015 11.097 -2.288 1.00 96.31 88 ALA A CA 1
ATOM 727 C C . ALA A 1 88 ? -4.281 9.853 -1.421 1.00 96.31 88 ALA A C 1
ATOM 729 O O . ALA A 1 88 ? -4.018 8.737 -1.869 1.00 96.31 88 ALA A O 1
ATOM 730 N N . GLY A 1 89 ? -4.891 10.004 -0.247 1.00 97.00 89 GLY A N 1
ATOM 731 C CA . GLY A 1 89 ? -5.311 8.906 0.617 1.00 97.00 89 GLY A CA 1
ATOM 732 C C . GLY A 1 89 ? -6.500 8.131 0.053 1.00 97.00 89 GLY A C 1
ATOM 733 O O . GLY A 1 89 ? -6.532 6.902 0.149 1.00 97.00 89 GLY A O 1
ATOM 734 N N . LYS A 1 90 ? -7.426 8.784 -0.659 1.00 96.81 90 LYS A N 1
ATOM 735 C CA . LYS A 1 90 ? -8.450 8.080 -1.455 1.00 96.81 90 LYS A CA 1
ATOM 736 C C . LYS A 1 90 ? -7.824 7.246 -2.571 1.00 96.81 90 LYS A C 1
ATOM 738 O O . LYS A 1 90 ? -8.213 6.096 -2.775 1.00 96.81 90 LYS A O 1
ATOM 743 N N . LYS A 1 91 ? -6.806 7.778 -3.254 1.00 96.06 91 LYS A N 1
ATOM 744 C CA . LYS A 1 91 ? -6.041 7.033 -4.266 1.00 96.06 91 LYS A CA 1
ATOM 745 C C . LYS A 1 91 ? -5.267 5.859 -3.658 1.00 96.06 91 LYS A C 1
ATOM 747 O O . LYS A 1 91 ? -5.270 4.775 -4.242 1.00 96.06 91 LYS A O 1
ATOM 752 N N . LEU A 1 92 ? -4.646 6.042 -2.490 1.00 95.88 92 LEU A N 1
ATOM 753 C CA . LEU A 1 92 ? -4.026 4.960 -1.715 1.00 95.88 92 LEU A CA 1
ATOM 754 C C . LEU A 1 92 ? -5.062 3.870 -1.414 1.00 95.88 92 LEU A C 1
ATOM 756 O O . LEU A 1 92 ? -4.808 2.690 -1.651 1.00 95.88 92 LEU A O 1
ATOM 760 N N . THR A 1 93 ? -6.253 4.287 -0.976 1.00 96.12 93 THR A N 1
ATOM 761 C CA . THR A 1 93 ? -7.332 3.376 -0.599 1.00 96.12 93 THR A CA 1
ATOM 762 C C . THR A 1 93 ? -7.798 2.528 -1.763 1.00 96.12 93 THR A C 1
ATOM 764 O O . THR A 1 93 ? -7.772 1.300 -1.695 1.00 96.12 93 THR A O 1
ATOM 767 N N . SER A 1 94 ? -8.128 3.185 -2.871 1.00 94.44 94 SER A N 1
ATOM 768 C CA . SER A 1 94 ? -8.478 2.522 -4.121 1.00 94.44 94 SER A CA 1
ATOM 769 C C . SER A 1 94 ? -7.374 1.554 -4.566 1.00 94.44 94 SER A C 1
ATOM 771 O O . SER A 1 94 ? -7.658 0.411 -4.914 1.00 94.44 94 SER A O 1
ATOM 773 N N . THR A 1 95 ? -6.101 1.952 -4.463 1.00 92.81 95 THR A N 1
ATOM 774 C CA . THR A 1 95 ? -4.980 1.095 -4.874 1.00 92.81 95 THR A CA 1
ATOM 775 C C . THR A 1 95 ? -4.891 -0.188 -4.044 1.00 92.81 95 THR A C 1
ATOM 777 O O . THR A 1 95 ? -4.723 -1.255 -4.626 1.00 92.81 95 THR A O 1
ATOM 780 N N . PHE A 1 96 ? -5.020 -0.125 -2.714 1.00 92.94 96 PHE A N 1
ATOM 781 C CA . PHE A 1 96 ? -4.950 -1.322 -1.864 1.00 92.94 96 PHE A CA 1
ATOM 782 C C . PHE A 1 96 ? -6.202 -2.203 -1.932 1.00 92.94 96 PHE A C 1
ATOM 784 O O . PHE A 1 96 ? -6.085 -3.428 -1.842 1.00 92.94 96 PHE A O 1
ATOM 791 N N . LEU A 1 97 ? -7.387 -1.625 -2.140 1.00 91.25 97 LEU A N 1
ATOM 792 C CA . LEU A 1 97 ? -8.618 -2.401 -2.321 1.00 91.25 97 LEU A CA 1
ATOM 793 C C . LEU A 1 97 ? -8.639 -3.130 -3.668 1.00 91.25 97 LEU A C 1
ATOM 795 O O . LEU A 1 97 ? -8.956 -4.315 -3.719 1.00 91.25 97 LEU A O 1
ATOM 799 N N . HIS A 1 98 ? -8.210 -2.465 -4.740 1.00 84.56 98 HIS A N 1
ATOM 800 C CA . HIS A 1 98 ? -8.138 -3.039 -6.088 1.00 84.56 98 HIS A CA 1
ATOM 801 C C . HIS A 1 98 ? -6.766 -3.633 -6.410 1.00 84.56 98 HIS A C 1
ATOM 803 O O . HIS A 1 98 ? -6.368 -3.711 -7.572 1.00 84.56 98 HIS A O 1
ATOM 809 N N . LEU A 1 99 ? -6.019 -4.045 -5.385 1.00 76.06 99 LEU A N 1
ATOM 810 C CA . LEU A 1 99 ? -4.693 -4.630 -5.531 1.00 76.06 99 LEU A CA 1
ATOM 811 C C . LEU A 1 99 ? -4.796 -6.063 -6.101 1.00 76.06 99 LEU A C 1
ATOM 813 O O . LEU A 1 99 ? -4.573 -7.057 -5.404 1.00 76.06 99 LEU A O 1
ATOM 817 N N . GLN A 1 100 ? -5.181 -6.180 -7.371 1.00 61.00 100 GLN A N 1
ATOM 818 C CA . GLN A 1 100 ? -5.093 -7.389 -8.185 1.00 61.00 100 GLN A CA 1
ATOM 819 C C . GLN A 1 100 ? -3.744 -7.371 -8.902 1.00 61.00 100 GLN A C 1
ATOM 821 O O . GLN A 1 100 ? -3.532 -6.642 -9.870 1.00 61.00 100 GLN A O 1
ATOM 826 N N . PHE A 1 101 ? -2.791 -8.138 -8.387 1.00 59.28 101 PHE A N 1
ATOM 827 C CA . PHE A 1 101 ? -1.504 -8.339 -9.039 1.00 59.28 101 PHE A CA 1
ATOM 828 C C . PHE A 1 101 ? -1.475 -9.754 -9.614 1.00 59.28 101 PHE A C 1
ATOM 830 O O . PHE A 1 101 ? -0.901 -10.660 -9.026 1.00 59.28 101 PHE A O 1
ATOM 837 N N . GLU A 1 102 ? -2.140 -9.937 -10.752 1.00 46.72 102 GLU A N 1
ATOM 838 C CA . GLU A 1 102 ? -2.274 -11.230 -11.448 1.00 46.72 102 GLU A CA 1
ATOM 839 C C . GLU A 1 102 ? -1.064 -11.573 -12.341 1.00 46.72 102 GLU A C 1
ATOM 841 O O . GLU A 1 102 ? -1.106 -12.531 -13.096 1.00 46.72 102 GLU A O 1
ATOM 846 N N . PHE A 1 103 ? 0.028 -10.803 -12.280 1.00 52.75 103 PHE A N 1
ATOM 847 C CA . PHE A 1 103 ? 1.149 -10.918 -13.231 1.00 52.75 103 PHE A CA 1
ATOM 848 C C . PHE A 1 103 ? 2.420 -11.566 -12.658 1.00 52.75 103 PHE A C 1
ATOM 850 O O . PHE A 1 103 ? 3.462 -11.505 -13.302 1.00 52.75 103 PHE A O 1
ATOM 857 N N . LEU A 1 104 ? 2.366 -12.126 -11.445 1.00 43.06 104 LEU A N 1
ATOM 858 C CA . LEU A 1 104 ? 3.505 -12.800 -10.795 1.00 43.06 104 LEU A CA 1
ATOM 859 C C . LEU A 1 104 ? 3.209 -14.264 -10.420 1.00 43.06 104 LEU A C 1
ATOM 861 O O . LEU A 1 104 ? 3.944 -14.835 -9.616 1.00 43.06 104 LEU A O 1
ATOM 865 N N . ALA A 1 105 ? 2.137 -14.837 -10.971 1.00 36.53 105 ALA A N 1
ATOM 866 C CA . ALA A 1 105 ? 1.830 -16.263 -10.900 1.00 36.53 105 ALA A CA 1
ATOM 867 C C . ALA A 1 105 ? 2.147 -16.923 -12.246 1.00 36.53 105 ALA A C 1
ATOM 869 O O . ALA A 1 105 ? 1.884 -16.265 -13.280 1.00 36.53 105 ALA A O 1
#

Radius of gyration: 14.13 Å; chains: 1; bounding box: 34×30×44 Å

Organism: NCBI:txid75947

pLDDT: mean 87.31, std 12.98, range [36.53, 97.94]

Foldseek 3Di:
DVVVVVLVVVVVVLLVLLVLLLVVQVVDVLSLVLLCVLQVNDHLFDDDPDPVVRSVSSSVSCVVCLVSLLCSLPDPSNVPDPLCVDPSVVSSSVCSVPVDPVSPD

Sequence (105 aa):
MPEDIGKISKVWNTLKRAMFCNGYIYNHVGIVNLMWRFTNQRNLHRLAITIFATSFITLSQILKQKNNLQKMITSPEWNNTKWSKDVAGKKLTSTFLHLQFEFLA